Protein 4R3Q (pdb70)

Secondary structure (DSSP, 8-state):
-HHHHHHHHHHHHHHHHHHHHHHHHHHHHHHHHHHH--HHHHHHHHHHHHHHHHHHHHHHHHHHHHHT-/-THHHHHHHHHHHHHHHHHHHHHHHHHHHHHHHHHHH--HHHHHHHHHHHHHHHHHHHHHHHHHHHHT-

Solvent-accessible surface area: 7925 Å² total; per-residue (Å²): 122,71,146,132,57,49,54,38,1,72,84,7,6,84,78,0,56,89,15,4,103,68,0,26,80,48,0,39,116,27,1,120,75,43,53,120,117,154,92,46,77,28,6,123,82,2,22,78,6,0,46,60,1,56,86,37,0,51,144,16,2,89,62,2,59,108,75,30,108,126,70,56,138,130,51,61,61,36,2,68,89,8,7,87,77,0,56,92,17,4,105,63,0,27,80,51,0,39,118,25,1,119,73,41,42,124,113,111,47,100,33,3,135,97,2,24,83,3,0,48,46,1,57,101,40,0,46,160,17,2,92,79,5,58,107,91,33,105

Sequence (138 aa):
NMLKMLSDLNKDLEEKLLEEMEKISSVQATWMAYDMVVMTLAESMRRRLEDAFLNCKEEMEEKNWQELLTEETKDNMLKMLSDLNKDLEEKLLEEMEKISSVQATWMAYDMVVMLAEESMRRRLEDAFLNCKEEMEKNWQELLTEETK

Nearest PDB structures (foldseek):
  5j1h-assembly2_B  TM=5.702E-01  e=8.681E+00  Homo sapiens

InterPro domains:
  IPR028145 Synaptonemal complex central element protein 3 [PF15191] (1-85)
  IPR028145 Synaptonemal complex central element protein 3 [PTHR36686] (1-88)

GO terms:
  GO:0005694 chromosome (C, IDA)
  GO:0005515 protein binding (F, IPI)
  GO:0000801 central element (C, IDA)
  GO:0043065 positive regulation of apoptotic process (P, IDA)
  GO:0005654 nucleoplasm (C, TAS)
  GO:0005634 nucleus (C, IDA)
  GO:0007130 synaptonemal complex assembly (P, IMP)
  GO:0007131 reciprocal meiotic recombination (P, IMP)
  GO:0007283 spermatogenesis (P, IMP)

Radius of gyration: 17.31 Å; Cα contacts (8 Å, |Δi|>4): 109; chains: 2; bounding box: 25×24×57 Å

Foldseek 3Di:
DVVVVVVVVVVVVVVVVVVVVVVVVVLVCVVVVLVVPVSVVSNVVSVVVVVVVVVVVVVVVVVVVVVVD/DCVVVVCVVVVVVVVVVVVVVVVVVVVLVCVQVVAVVVDPVSNVVSVVVVVVVVVVVVVVVVVVVVVVD

Structure (mmCIF, N/CA/C/O backbone):
data_4R3Q
#
_entry.id   4R3Q
#
_cell.length_a   75.576
_cell.length_b   75.576
_cell.length_c   101.511
_cell.angle_alpha   90.00
_cell.angle_beta   90.00
_cell.angle_gamma   120.00
#
_symmetry.space_group_name_H-M   'H 3'
#
loop_
_entity.id
_entity.type
_entity.pdbx_description
1 polymer 'Synaptonemal complex central element protein 3'
2 water water
#
loop_
_atom_site.group_PDB
_atom_site.id
_atom_site.type_symbol
_atom_site.label_atom_id
_atom_site.label_alt_id
_atom_site.label_comp_id
_atom_site.label_asym_id
_atom_site.label_entity_id
_atom_site.label_seq_id
_atom_site.pdbx_PDB_ins_code
_atom_site.Cartn_x
_atom_site.Cartn_y
_atom_site.Cartn_z
_atom_site.occupancy
_atom_site.B_iso_or_equiv
_atom_site.auth_seq_id
_atom_site.auth_comp_id
_atom_site.auth_asym_id
_atom_site.auth_atom_id
_atom_site.pdbx_PDB_model_num
ATOM 1 N N . ASN A 1 13 ? 46.436 -9.409 -28.611 1.00 90.81 13 ASN A N 1
ATOM 2 C CA . ASN A 1 13 ? 46.183 -8.445 -27.546 1.00 90.14 13 ASN A CA 1
ATOM 3 C C . ASN A 1 13 ? 45.088 -8.938 -26.606 1.00 86.35 13 ASN A C 1
ATOM 4 O O . ASN A 1 13 ? 44.723 -8.256 -25.643 1.00 83.15 13 ASN A O 1
ATOM 6 N N . MET A 1 14 ? 44.556 -10.121 -26.900 1.00 80.17 14 MET A N 1
ATOM 7 C CA . MET A 1 14 ? 43.542 -10.734 -26.053 1.00 75.82 14 MET A CA 1
ATOM 8 C C . MET A 1 14 ? 44.120 -10.944 -24.660 1.00 68.96 14 MET A C 1
ATOM 9 O O . MET A 1 14 ? 43.394 -10.942 -23.664 1.00 62.38 14 MET A O 1
ATOM 14 N N . LEU A 1 15 ? 45.438 -11.111 -24.606 1.00 70.03 15 LEU A N 1
ATOM 15 C CA . LEU A 1 15 ? 46.139 -11.335 -23.349 1.00 79.59 15 LEU A CA 1
ATOM 16 C C . LEU A 1 15 ? 46.013 -10.146 -22.397 1.00 78.41 15 LEU A C 1
ATOM 17 O O . LEU A 1 15 ? 46.013 -10.322 -21.179 1.00 71.74 15 LEU A O 1
ATOM 22 N N . LYS A 1 16 ? 45.903 -8.940 -22.951 1.00 73.96 16 LYS A N 1
ATOM 23 C CA . LYS A 1 16 ? 45.785 -7.741 -22.122 1.00 75.14 16 LYS A CA 1
ATOM 24 C C . LYS A 1 16 ? 44.399 -7.602 -21.493 1.00 71.38 16 LYS A C 1
ATOM 25 O O . LYS A 1 16 ? 44.276 -7.232 -20.320 1.00 68.61 16 LYS A O 1
ATOM 31 N N . MET A 1 17 ? 43.364 -7.895 -22.278 1.00 63.18 17 MET A N 1
ATOM 32 C CA . MET A 1 17 ? 41.980 -7.837 -21.806 1.00 59.16 17 MET A CA 1
ATOM 33 C C . MET A 1 17 ? 41.724 -8.877 -20.717 1.00 51.45 17 MET A C 1
ATOM 34 O O . MET A 1 17 ? 41.094 -8.591 -19.688 1.00 44.30 17 MET A O 1
ATOM 39 N N . LEU A 1 18 ? 42.212 -10.088 -20.957 1.00 51.00 18 LEU A N 1
ATOM 40 C CA . LEU A 1 18 ? 42.135 -11.164 -19.981 1.00 43.19 18 LEU A CA 1
ATOM 41 C C . LEU A 1 18 ? 42.840 -10.753 -18.703 1.00 45.91 18 LEU A C 1
ATOM 42 O O . LEU A 1 18 ? 42.330 -10.963 -17.599 1.00 49.34 18 LEU A O 1
ATOM 47 N N . SER A 1 19 ? 44.028 -10.179 -18.853 1.00 48.10 19 SER A N 1
ATOM 48 C CA . SER A 1 19 ? 44.800 -9.727 -17.702 1.00 56.83 19 SER A CA 1
ATOM 49 C C . SER A 1 19 ? 43.973 -8.793 -16.816 1.00 50.44 19 SER A C 1
ATOM 50 O O . SER A 1 19 ? 44.012 -8.877 -15.583 1.00 46.38 19 SER A O 1
ATOM 53 N N . ASP A 1 20 ? 43.223 -7.899 -17.453 1.00 49.17 20 ASP A N 1
ATOM 54 C CA . ASP A 1 20 ? 42.436 -6.903 -16.734 1.00 43.94 20 ASP A CA 1
ATOM 55 C C . ASP A 1 20 ? 41.236 -7.539 -16.042 1.00 36.75 20 ASP A C 1
ATOM 56 O O . ASP A 1 20 ? 40.909 -7.193 -14.916 1.00 40.19 20 ASP A O 1
ATOM 61 N N . LEU A 1 21 ? 40.583 -8.474 -16.720 1.00 40.04 21 LEU A N 1
ATOM 62 C CA . LEU A 1 21 ? 39.441 -9.161 -16.127 1.00 40.04 21 LEU A CA 1
ATOM 63 C C . LEU A 1 21 ? 39.888 -10.065 -14.966 1.00 45.25 21 LEU A C 1
ATOM 64 O O . LEU A 1 21 ? 39.227 -10.125 -13.920 1.00 38.33 21 LEU A O 1
ATOM 69 N N . ASN A 1 22 ? 41.014 -10.756 -15.153 1.00 40.19 22 ASN A N 1
ATOM 70 C CA . ASN A 1 22 ? 41.604 -11.586 -14.105 1.00 44.10 22 ASN A CA 1
ATOM 71 C C . ASN A 1 22 ? 41.916 -10.774 -12.863 1.00 39.15 22 ASN A C 1
ATOM 72 O O . ASN A 1 22 ? 41.584 -11.179 -11.760 1.00 36.40 22 ASN A O 1
ATOM 77 N N . LYS A 1 23 ? 42.568 -9.630 -13.049 1.00 37.25 23 LYS A N 1
ATOM 78 C CA . LYS A 1 23 ? 42.941 -8.776 -11.931 1.00 41.09 23 LYS A CA 1
ATOM 79 C C . LYS A 1 23 ? 41.717 -8.312 -11.144 1.00 34.06 23 LYS A C 1
ATOM 80 O O . LYS A 1 23 ? 41.739 -8.299 -9.921 1.00 35.16 23 LYS A O 1
ATOM 86 N N . ASP A 1 24 ? 40.665 -7.919 -11.854 1.00 34.80 24 ASP A N 1
ATOM 87 C CA . ASP A 1 24 ? 39.480 -7.366 -11.200 1.00 39.60 24 ASP A CA 1
ATOM 88 C C . ASP A 1 24 ? 38.671 -8.460 -10.505 1.00 31.82 24 ASP A C 1
ATOM 89 O O . ASP A 1 24 ? 38.104 -8.245 -9.430 1.00 31.08 24 ASP A O 1
ATOM 94 N N . LEU A 1 25 ? 38.601 -9.634 -11.129 1.00 35.07 25 LEU A N 1
ATOM 95 C CA . LEU A 1 25 ? 37.929 -10.769 -10.501 1.00 35.41 25 LEU A CA 1
ATOM 96 C C . LEU A 1 25 ? 38.703 -11.147 -9.250 1.00 31.95 25 LEU A C 1
ATOM 97 O O . LEU A 1 25 ? 38.121 -11.375 -8.189 1.00 31.04 25 LEU A O 1
ATOM 102 N N . GLU A 1 26 ? 40.029 -11.178 -9.381 1.00 31.05 26 GLU A N 1
ATOM 103 C CA A GLU A 1 26 ? 40.918 -11.488 -8.265 0.58 35.28 26 GLU A CA 1
ATOM 104 C CA B GLU A 1 26 ? 40.891 -11.501 -8.253 0.42 34.71 26 GLU A CA 1
ATOM 105 C C . GLU A 1 26 ? 40.716 -10.525 -7.094 1.00 31.08 26 GLU A C 1
ATOM 106 O O . GLU A 1 26 ? 40.674 -10.933 -5.937 1.00 31.16 26 GLU A O 1
ATOM 117 N N . LYS A 1 27 ? 40.600 -9.241 -7.401 1.00 30.18 27 LYS A N 1
ATOM 118 C CA . LYS A 1 27 ? 40.422 -8.246 -6.349 1.00 33.11 27 LYS A CA 1
ATOM 119 C C . LYS A 1 27 ? 39.117 -8.471 -5.586 1.00 32.81 27 LYS A C 1
ATOM 120 O O . LYS A 1 27 ? 39.070 -8.300 -4.369 1.00 30.56 27 LYS A O 1
ATOM 126 N N . LEU A 1 28 ? 38.065 -8.856 -6.303 1.00 27.19 28 LEU A N 1
ATOM 127 C CA . LEU A 1 28 ? 36.793 -9.212 -5.676 1.00 28.08 28 LEU A CA 1
ATOM 128 C C . LEU A 1 28 ? 36.910 -10.476 -4.825 1.00 27.57 28 LEU A C 1
ATOM 129 O O . LEU A 1 28 ? 36.436 -10.525 -3.692 1.00 28.00 28 LEU A O 1
ATOM 134 N N . LEU A 1 29 ? 37.546 -11.506 -5.357 1.00 25.24 29 LEU A N 1
ATOM 135 C CA . LEU A 1 29 ? 37.662 -12.757 -4.610 1.00 27.29 29 LEU A CA 1
ATOM 136 C C . LEU A 1 29 ? 38.511 -12.553 -3.359 1.00 29.30 29 LEU A C 1
ATOM 137 O O . LEU A 1 29 ? 38.214 -13.115 -2.299 1.00 28.39 29 LEU A O 1
ATOM 142 N N . GLU A 1 30 ? 39.554 -11.732 -3.480 1.00 24.93 30 GLU A 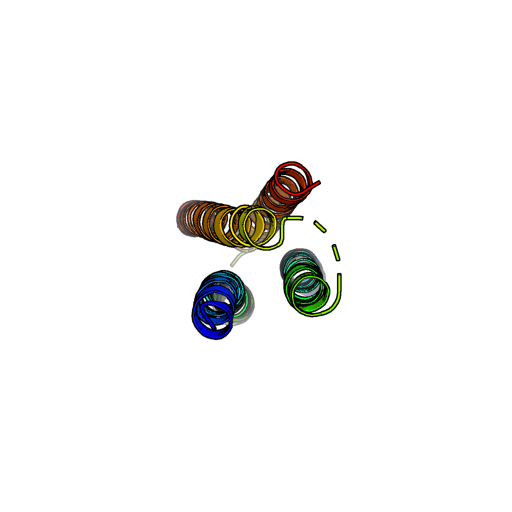N 1
ATOM 143 C CA . GLU A 1 30 ? 40.467 -11.464 -2.367 1.00 28.46 30 GLU A CA 1
ATOM 144 C C . GLU A 1 30 ? 39.783 -10.651 -1.283 1.00 26.28 30 GLU A C 1
ATOM 145 O O . GLU A 1 30 ? 40.005 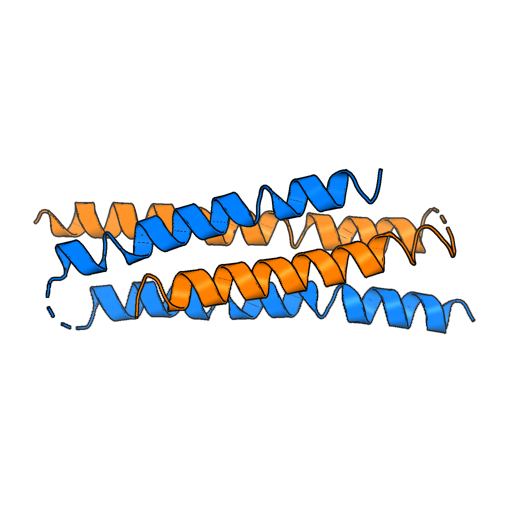-10.880 -0.097 1.00 30.55 30 GLU A O 1
ATOM 151 N N . GLU A 1 31 ? 38.918 -9.723 -1.690 1.00 29.35 31 GLU A N 1
ATOM 152 C CA . GLU A 1 31 ? 38.134 -8.960 -0.722 1.00 30.51 31 GLU A CA 1
ATOM 153 C C . GLU A 1 31 ? 37.223 -9.881 0.094 1.00 26.84 31 GLU A C 1
ATOM 154 O O . GLU A 1 31 ? 37.140 -9.771 1.323 1.00 28.68 31 GLU A O 1
ATOM 160 N N . MET A 1 32 ? 36.549 -10.799 -0.587 1.00 23.24 32 MET A N 1
ATOM 161 C CA . MET A 1 32 ? 35.648 -11.716 0.100 1.00 26.43 32 MET A CA 1
ATOM 162 C C . MET A 1 32 ? 36.411 -12.685 0.999 1.00 27.46 32 MET A C 1
ATOM 163 O O . MET A 1 32 ? 35.933 -13.077 2.068 1.00 27.38 32 MET A O 1
ATOM 168 N N . GLU A 1 33 ? 37.613 -13.053 0.569 1.00 28.72 33 GLU A N 1
ATOM 169 C CA . GLU A 1 33 ? 38.477 -13.930 1.363 1.00 30.99 33 GLU A CA 1
ATOM 170 C C . GLU A 1 33 ? 38.867 -13.242 2.673 1.00 28.52 33 GLU A C 1
ATOM 171 O O . GLU A 1 33 ? 38.854 -13.854 3.743 1.00 28.02 33 GLU A O 1
ATOM 177 N N . LYS A 1 34 ? 39.206 -11.959 2.585 1.00 26.65 34 LYS A N 1
ATOM 178 C CA . LYS A 1 34 ? 39.549 -11.184 3.766 1.00 35.86 34 LYS A CA 1
ATOM 179 C C . LYS A 1 34 ? 38.363 -11.097 4.720 1.00 35.77 34 LYS A C 1
ATOM 180 O O . LYS A 1 34 ? 38.509 -11.290 5.918 1.00 27.44 34 LYS A O 1
ATOM 186 N N . ILE A 1 35 ? 37.186 -10.794 4.185 1.00 32.06 35 ILE A N 1
ATOM 187 C CA . ILE A 1 35 ? 35.992 -10.722 5.016 1.00 30.69 35 ILE A CA 1
ATOM 188 C C . ILE A 1 35 ? 35.706 -12.081 5.676 1.00 25.57 35 ILE A C 1
ATOM 189 O O . ILE A 1 35 ? 35.414 -12.146 6.865 1.00 27.22 35 ILE A O 1
ATOM 194 N N . SER A 1 36 ? 35.798 -13.160 4.903 1.00 22.71 36 SER A N 1
ATOM 195 C CA A SER A 1 36 ? 35.550 -14.513 5.411 0.61 24.55 36 SER A CA 1
ATOM 196 C CA B SER A 1 36 ? 35.542 -14.506 5.418 0.39 24.43 36 SER A CA 1
ATOM 197 C C . SER A 1 36 ? 36.415 -14.832 6.625 1.00 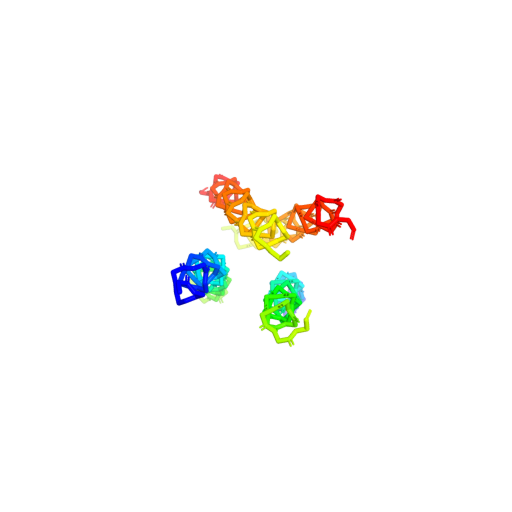25.26 36 SER A C 1
ATOM 198 O O . SER A 1 36 ? 35.925 -15.270 7.655 1.00 28.73 36 SER A O 1
ATOM 203 N N . VAL A 1 37 ? 37.719 -14.623 6.483 1.00 26.87 37 VAL A N 1
ATOM 204 C CA . VAL A 1 37 ? 38.650 -15.002 7.534 1.00 26.09 37 VAL A CA 1
ATOM 205 C C . VAL A 1 37 ? 38.496 -14.116 8.756 1.00 24.05 37 VAL A C 1
ATOM 206 O O . VAL A 1 37 ? 38.571 -14.597 9.906 1.00 27.67 37 VAL A O 1
ATOM 210 N N . GLN A 1 38 ? 38.291 -12.821 8.525 1.00 21.42 38 GLN A N 1
ATOM 211 C CA . GLN A 1 38 ? 38.099 -11.899 9.641 1.00 24.67 38 GLN A CA 1
ATOM 212 C C . GLN A 1 38 ? 36.796 -12.156 10.382 1.00 28.55 38 GLN A C 1
ATOM 213 O O . GLN A 1 38 ? 36.773 -12.140 11.603 1.00 26.54 38 GLN A O 1
ATOM 219 N N . ALA A 1 39 ? 35.714 -12.397 9.648 1.00 28.30 39 ALA A N 1
ATOM 220 C CA . ALA A 1 39 ? 34.426 -12.632 10.296 1.00 32.06 39 ALA A CA 1
ATOM 221 C C . ALA A 1 39 ? 34.473 -13.919 11.118 1.00 27.08 39 ALA A C 1
ATOM 222 O O . ALA A 1 39 ? 33.893 -13.998 12.186 1.00 25.61 39 ALA A O 1
ATOM 224 N N . THR A 1 40 ? 35.153 -14.936 10.601 1.00 26.94 40 THR A N 1
ATOM 225 C CA . THR A 1 40 ? 35.281 -16.210 11.315 1.00 24.88 40 THR A CA 1
ATOM 226 C C . THR A 1 40 ? 36.043 -16.040 12.628 1.00 28.85 40 THR A C 1
ATOM 227 O O . THR A 1 40 ? 35.631 -16.557 13.682 1.00 31.37 40 THR A O 1
ATOM 231 N N . TRP A 1 41 ? 37.151 -15.307 12.604 1.00 26.42 41 TRP A N 1
ATOM 232 C CA . TRP A 1 41 ? 37.838 -15.110 13.872 1.00 30.21 41 TRP A CA 1
ATOM 233 C C . TRP A 1 41 ? 37.118 -14.165 14.845 1.00 29.85 41 TRP A C 1
ATOM 234 O O . TRP A 1 41 ? 37.244 -14.320 16.060 1.00 32.35 41 TRP A O 1
ATOM 245 N N . MET A 1 42 ? 36.347 -13.209 14.337 1.00 25.60 42 MET A N 1
ATOM 246 C CA . MET A 1 42 ? 35.574 -12.372 15.254 1.00 30.12 42 MET A CA 1
ATOM 247 C C . MET A 1 42 ? 34.596 -13.254 16.016 1.00 29.81 42 MET A C 1
ATOM 248 O O . MET A 1 42 ? 34.402 -13.091 17.217 1.00 30.64 42 MET A O 1
ATOM 253 N N . ALA A 1 43 ? 33.997 -14.204 15.311 1.00 30.18 43 ALA A N 1
ATOM 254 C CA . ALA A 1 43 ? 33.043 -15.115 15.934 1.00 30.91 43 ALA A CA 1
ATOM 255 C C . ALA A 1 43 ? 33.725 -16.066 16.918 1.00 30.93 43 ALA A C 1
ATOM 256 O O . ALA A 1 43 ? 33.281 -16.235 18.053 1.00 33.54 43 ALA A O 1
ATOM 258 N N . TYR A 1 44 ? 34.819 -16.682 16.497 1.00 33.78 44 TYR A N 1
ATOM 259 C CA . TYR A 1 44 ? 35.462 -17.680 17.350 1.00 34.76 44 TYR A CA 1
ATOM 260 C C . TYR A 1 44 ? 36.152 -17.065 18.559 1.00 32.29 44 TYR A C 1
ATOM 261 O O . TYR A 1 44 ? 36.162 -17.652 19.650 1.00 32.07 44 TYR A O 1
ATOM 270 N N . ASP A 1 45 ? 36.699 -15.868 18.380 1.00 25.96 45 ASP A N 1
ATOM 271 C CA . ASP A 1 45 ? 37.373 -15.194 19.486 1.00 31.69 45 ASP A CA 1
ATOM 272 C C . ASP A 1 45 ? 36.362 -14.802 20.573 1.00 29.99 45 ASP A C 1
ATOM 273 O O . ASP A 1 45 ? 36.694 -14.713 21.743 1.00 33.27 45 ASP A O 1
ATOM 278 N N . MET A 1 46 ? 35.121 -14.568 20.177 1.00 33.91 46 MET A N 1
ATOM 279 C CA . MET A 1 46 ? 34.125 -14.117 21.138 1.00 43.11 46 MET A CA 1
ATOM 280 C C . MET A 1 46 ? 33.670 -15.265 22.034 1.00 51.44 46 MET A C 1
ATOM 281 O O . MET A 1 46 ? 33.533 -15.105 23.252 1.00 53.95 46 MET A O 1
ATOM 286 N N . VAL A 1 47 ? 33.471 -16.434 21.434 1.00 51.03 47 VAL A N 1
ATOM 287 C CA . VAL A 1 47 ? 32.978 -17.592 22.178 1.00 54.22 47 VAL A CA 1
ATOM 288 C C . VAL A 1 47 ? 34.050 -18.256 23.040 1.00 62.67 47 VAL A C 1
ATOM 289 O O . VAL A 1 47 ? 33.751 -19.163 23.814 1.00 65.02 47 VAL A O 1
ATOM 293 N N . VAL A 1 48 ? 35.293 -17.807 22.917 1.00 58.74 48 VAL A N 1
ATOM 294 C CA . VAL A 1 48 ? 36.347 -18.347 23.764 1.00 58.76 48 VAL A CA 1
ATOM 295 C C . VAL A 1 48 ? 36.827 -17.348 24.821 1.00 61.70 48 VAL A C 1
ATOM 296 O O . VAL A 1 48 ? 37.101 -17.728 25.952 1.00 62.91 48 VAL A O 1
ATOM 300 N N . MET A 1 49 ? 36.911 -16.074 24.456 1.00 58.58 49 MET A N 1
ATOM 301 C CA . MET A 1 49 ? 37.413 -15.059 25.372 1.00 69.50 49 MET A CA 1
ATOM 302 C C . MET A 1 49 ? 36.273 -14.223 25.948 1.00 71.52 49 MET A C 1
ATOM 303 O O . MET A 1 49 ? 36.012 -13.110 25.491 1.00 80.89 49 MET A O 1
ATOM 305 N N . THR A 1 54 ? 30.120 -8.651 28.506 1.00 83.30 54 THR A N 1
ATOM 306 C CA . THR A 1 54 ? 28.699 -8.775 28.192 1.00 73.70 54 THR A CA 1
ATOM 307 C C . THR A 1 54 ? 28.478 -9.664 26.960 1.00 56.25 54 THR A C 1
ATOM 308 O O . THR A 1 54 ? 28.037 -9.207 25.898 1.00 44.85 54 THR A O 1
ATOM 312 N N . LEU A 1 55 ? 28.782 -10.947 27.137 1.00 50.25 55 LEU A N 1
ATOM 313 C CA . LEU A 1 55 ? 28.759 -11.925 26.057 1.00 50.84 55 LEU A CA 1
ATOM 314 C C . LEU A 1 55 ? 27.457 -11.884 25.260 1.00 47.98 55 LEU A C 1
ATOM 315 O O . LEU A 1 55 ? 27.484 -11.817 24.040 1.00 41.48 55 LEU A O 1
ATOM 320 N N . ALA A 1 56 ? 26.323 -11.910 25.9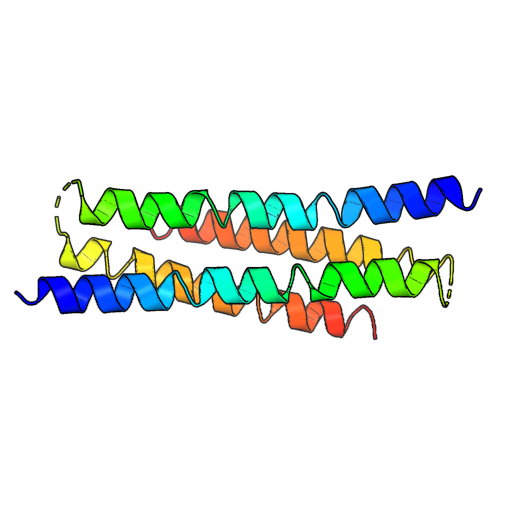55 1.00 49.76 56 ALA A N 1
ATOM 321 C CA . ALA A 1 56 ? 25.019 -11.909 25.290 1.00 48.71 56 ALA A CA 1
ATOM 322 C C . ALA A 1 56 ? 24.876 -10.774 24.276 1.00 45.30 56 ALA A C 1
ATOM 323 O O . ALA A 1 56 ? 24.510 -11.003 23.122 1.00 45.13 56 ALA A O 1
ATOM 325 N N . GLU A 1 57 ? 25.166 -9.554 24.712 1.00 52.97 57 GLU A N 1
ATOM 326 C CA . GLU A 1 57 ? 25.005 -8.381 23.863 1.00 49.05 57 GLU A CA 1
ATOM 327 C C . GLU A 1 57 ? 25.993 -8.373 22.706 1.00 43.57 57 GLU A C 1
ATOM 328 O O . GLU A 1 57 ? 25.636 -8.071 21.565 1.00 42.19 57 GLU A O 1
ATOM 334 N N . SER A 1 58 ? 27.245 -8.696 23.001 1.00 48.55 58 SER A N 1
ATOM 335 C CA . SER A 1 58 ? 28.282 -8.704 21.974 1.00 42.62 58 SER A CA 1
ATOM 336 C C . SER A 1 58 ? 28.000 -9.762 20.919 1.00 38.46 58 SER A C 1
ATOM 337 O O . SER A 1 58 ? 28.213 -9.531 19.738 1.00 36.16 58 SER A O 1
ATOM 340 N N . MET A 1 59 ? 27.517 -10.928 21.334 1.00 41.09 59 MET A N 1
ATOM 341 C CA . MET A 1 59 ? 27.129 -11.928 20.348 1.00 37.05 59 MET A CA 1
ATOM 342 C C . MET A 1 59 ? 25.985 -11.412 19.465 1.00 39.52 59 MET A C 1
ATOM 343 O O . MET A 1 59 ? 26.012 -11.592 18.246 1.00 39.88 59 MET A O 1
ATOM 348 N N . ARG A 1 60 ? 24.987 -10.766 20.073 1.00 37.05 60 ARG A N 1
ATOM 349 C CA A ARG A 1 60 ? 23.851 -10.226 19.319 0.66 39.16 60 ARG A CA 1
ATOM 350 C CA B ARG A 1 60 ? 23.852 -10.241 19.314 0.34 38.65 60 ARG A CA 1
ATOM 351 C C . ARG A 1 60 ? 24.274 -9.169 18.313 1.00 34.16 60 ARG A C 1
ATOM 352 O O . ARG A 1 60 ? 23.801 -9.151 17.175 1.00 34.30 60 ARG A O 1
ATOM 367 N N . ARG A 1 61 ? 25.151 -8.269 18.742 1.00 43.28 61 ARG A N 1
ATOM 368 C CA . ARG A 1 61 ? 25.641 -7.209 17.869 1.00 41.60 61 ARG A CA 1
ATOM 369 C C . ARG A 1 61 ? 26.398 -7.785 16.675 1.00 44.71 61 ARG A C 1
ATOM 370 O O . ARG A 1 61 ? 26.241 -7.333 15.536 1.00 40.99 61 ARG A O 1
ATOM 378 N N . LEU A 1 62 ? 27.224 -8.787 16.937 1.00 37.33 62 LEU A N 1
ATOM 379 C CA . LEU A 1 62 ? 28.024 -9.385 15.880 1.00 34.07 62 LEU A CA 1
ATOM 380 C C . LEU A 1 62 ? 27.155 -10.150 14.885 1.00 34.82 62 LEU A C 1
ATOM 381 O O . LEU A 1 62 ? 27.271 -9.967 13.672 1.00 35.33 62 LEU A O 1
ATOM 386 N N . GLU A 1 63 ? 26.270 -10.999 15.390 1.00 36.25 63 GLU A N 1
ATOM 387 C CA . GLU A 1 63 ? 25.469 -11.831 14.499 1.00 39.65 63 GLU A CA 1
ATOM 388 C C . GLU A 1 63 ? 24.486 -10.995 13.663 1.00 43.30 63 GLU A C 1
ATOM 389 O O . GLU A 1 63 ? 24.178 -11.338 12.521 1.00 37.57 63 GLU A O 1
ATOM 395 N N . ASP A 1 64 ? 24.009 -9.884 14.209 1.00 38.75 64 ASP A N 1
ATOM 396 C CA . ASP A 1 64 ? 23.146 -9.010 13.425 1.00 42.05 64 ASP A CA 1
ATOM 397 C C . ASP A 1 64 ? 23.951 -8.172 12.423 1.00 39.80 64 ASP A C 1
ATOM 398 O O . ASP A 1 64 ? 23.475 -7.878 11.333 1.00 34.85 64 ASP A O 1
ATOM 403 N N . ALA A 1 65 ? 25.188 -7.833 12.785 1.00 39.16 65 ALA A N 1
ATOM 404 C CA . ALA A 1 65 ? 26.134 -7.217 11.850 1.00 36.04 65 ALA A CA 1
ATOM 405 C C . ALA A 1 65 ? 26.475 -8.161 10.683 1.00 38.79 65 ALA A C 1
ATOM 406 O O . ALA A 1 65 ? 26.643 -7.716 9.538 1.00 35.02 65 ALA A O 1
ATOM 408 N N . PHE A 1 66 ? 26.586 -9.459 10.970 1.00 31.46 66 PHE A N 1
ATOM 409 C CA . PHE A 1 66 ? 26.774 -10.450 9.907 1.00 31.20 66 PHE A CA 1
ATOM 410 C C . PHE A 1 66 ? 25.553 -10.489 8.983 1.00 29.11 66 PHE A C 1
ATOM 411 O O . PHE A 1 66 ? 25.698 -10.578 7.773 1.00 29.32 66 PHE A O 1
ATOM 419 N N . LEU A 1 67 ? 24.348 -10.481 9.553 1.00 31.13 67 LEU A N 1
ATOM 420 C CA . LEU A 1 67 ? 23.130 -10.561 8.733 1.00 35.96 67 LEU A CA 1
ATOM 421 C C . LEU A 1 67 ? 22.964 -9.316 7.867 1.00 34.86 67 LEU A C 1
ATOM 422 O O . LEU A 1 67 ? 22.546 -9.390 6.713 1.00 31.01 67 LEU A O 1
ATOM 427 N N . ASN A 1 68 ? 23.303 -8.171 8.439 1.00 34.24 68 ASN A N 1
ATOM 428 C CA . ASN A 1 68 ? 23.240 -6.906 7.724 1.00 35.41 68 ASN A CA 1
ATOM 429 C C . ASN A 1 68 ? 24.214 -6.929 6.549 1.00 33.94 68 ASN A C 1
ATOM 430 O O . ASN A 1 68 ? 23.856 -6.604 5.427 1.00 30.77 68 ASN A O 1
ATOM 435 N N . CYS A 1 69 ? 25.446 -7.346 6.815 1.00 31.18 69 CYS A N 1
ATOM 436 C CA . CYS A 1 69 ? 26.459 -7.426 5.771 1.00 33.40 69 CYS A CA 1
ATOM 437 C C . CYS A 1 69 ? 26.073 -8.411 4.662 1.00 30.46 69 CYS A C 1
ATOM 438 O O . CYS A 1 69 ? 26.251 -8.122 3.488 1.00 29.44 69 CYS A O 1
ATOM 441 N N . LYS A 1 70 ? 25.533 -9.568 5.038 1.00 28.89 70 LYS A N 1
ATOM 442 C CA . LYS A 1 70 ? 25.060 -10.528 4.046 1.00 28.83 70 LYS A CA 1
ATOM 443 C C . LYS A 1 70 ? 23.950 -9.936 3.169 1.00 27.70 70 LYS A C 1
ATOM 444 O O . LYS A 1 70 ? 23.943 -10.128 1.959 1.00 29.78 70 LYS A O 1
ATOM 450 N N . GLU A 1 71 ? 23.012 -9.221 3.780 1.00 28.59 71 GLU A N 1
ATOM 451 C CA . GLU A 1 71 ? 21.916 -8.612 3.028 1.00 30.15 71 GLU A CA 1
ATOM 452 C C . GLU A 1 71 ? 22.396 -7.521 2.071 1.00 30.10 71 GLU A C 1
ATOM 453 O O . GLU A 1 71 ? 21.932 -7.436 0.936 1.00 29.16 71 GLU A O 1
ATOM 459 N N . GLU A 1 72 ? 23.342 -6.705 2.522 1.00 28.14 72 GLU A N 1
ATOM 460 C CA . GLU A 1 72 ? 23.931 -5.674 1.670 1.00 29.74 72 GLU A CA 1
ATOM 461 C C . GLU A 1 72 ? 24.672 -6.282 0.494 1.00 28.00 72 GLU A C 1
ATOM 462 O O . GLU A 1 72 ? 24.550 -5.807 -0.638 1.00 31.48 72 GLU A O 1
ATOM 468 N N . MET A 1 73 ? 25.427 -7.346 0.749 1.00 29.88 73 MET A N 1
ATOM 469 C CA . MET A 1 73 ? 26.121 -8.031 -0.344 1.00 29.21 73 MET A CA 1
ATOM 470 C C . MET A 1 73 ? 25.137 -8.594 -1.346 1.00 30.95 73 MET A C 1
ATOM 471 O O . MET A 1 73 ? 25.397 -8.554 -2.547 1.00 30.81 73 MET A O 1
ATOM 476 N N . GLU A 1 74 ? 24.019 -9.141 -0.869 1.00 31.41 74 GLU A N 1
ATOM 477 C CA A GLU A 1 74 ? 23.022 -9.673 -1.797 0.50 32.21 74 GLU A CA 1
ATOM 478 C CA B GLU A 1 74 ? 22.975 -9.661 -1.756 0.50 33.24 74 GLU A CA 1
ATOM 479 C C . GLU A 1 74 ? 22.445 -8.565 -2.676 1.00 33.01 74 GLU A C 1
ATOM 480 O O . GLU A 1 74 ? 22.200 -8.784 -3.864 1.00 38.50 74 GLU A O 1
ATOM 491 N N . LYS A 1 75 ? 22.259 -7.374 -2.112 1.00 34.98 75 LYS A N 1
ATOM 492 C CA . LYS A 1 75 ? 21.816 -6.224 -2.907 1.00 34.85 75 LYS A CA 1
ATOM 493 C C . LYS A 1 75 ? 22.902 -5.771 -3.886 1.00 32.83 75 LYS A C 1
ATOM 494 O O . LYS A 1 75 ? 22.616 -5.495 -5.044 1.00 39.22 75 LYS A O 1
ATOM 500 N N . ASN A 1 76 ? 24.147 -5.693 -3.423 1.00 33.12 76 ASN A N 1
ATOM 501 C CA . ASN A 1 76 ? 25.280 -5.439 -4.324 1.00 32.30 76 ASN A CA 1
ATOM 502 C C . ASN A 1 76 ? 25.281 -6.436 -5.483 1.00 36.79 76 ASN A C 1
ATOM 503 O O . ASN A 1 76 ? 25.548 -6.077 -6.639 1.00 33.23 76 ASN A O 1
ATOM 508 N N . TRP A 1 77 ? 24.998 -7.700 -5.175 1.00 31.09 77 TRP A N 1
ATOM 509 C CA . TRP A 1 77 ? 25.064 -8.740 -6.196 1.00 32.83 77 TRP A CA 1
ATOM 510 C C . TRP A 1 77 ? 23.935 -8.605 -7.233 1.00 37.86 77 TRP A C 1
ATOM 511 O O . TRP A 1 77 ? 24.148 -8.808 -8.438 1.00 32.65 77 TRP A O 1
ATOM 522 N N . GLN A 1 78 ? 22.742 -8.246 -6.771 1.00 35.73 78 GLN A N 1
ATOM 523 C CA . GLN A 1 78 ? 21.635 -7.938 -7.681 1.00 41.07 78 GLN A CA 1
ATOM 524 C C . GLN A 1 78 ? 21.953 -6.715 -8.540 1.00 42.94 78 GLN A C 1
ATOM 525 O O . GLN A 1 78 ? 21.599 -6.662 -9.724 1.00 43.30 78 GLN A O 1
ATOM 531 N N . GLU A 1 79 ? 22.634 -5.738 -7.951 1.00 38.09 79 GLU A N 1
ATOM 532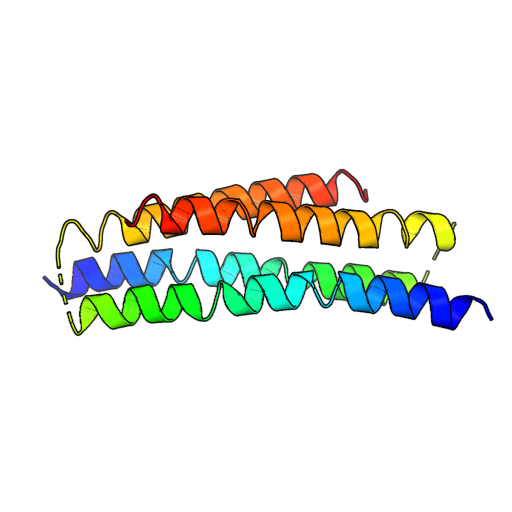 C CA . GLU A 1 79 ? 23.091 -4.583 -8.721 1.00 44.66 79 GLU A CA 1
ATOM 533 C C . GLU A 1 79 ? 24.000 -5.020 -9.880 1.00 38.79 79 GLU A C 1
ATOM 534 O O . GLU A 1 79 ? 23.844 -4.557 -11.011 1.00 40.56 79 GLU A O 1
ATOM 540 N N . LEU A 1 80 ? 24.947 -5.911 -9.592 1.00 36.87 80 LEU A N 1
ATOM 541 C CA . LEU A 1 80 ? 25.852 -6.425 -10.620 1.00 37.41 80 LEU A CA 1
ATOM 542 C C . LEU A 1 80 ? 25.096 -7.181 -11.700 1.00 41.86 80 LEU A C 1
ATOM 543 O O . LEU A 1 80 ? 25.362 -6.997 -12.891 1.00 38.91 80 LEU A O 1
ATOM 548 N N . LEU A 1 81 ? 24.162 -8.033 -11.288 1.00 39.27 81 LEU A N 1
ATOM 549 C CA . LEU A 1 81 ? 23.372 -8.795 -12.250 1.00 43.87 81 LEU A CA 1
ATOM 550 C C . LEU A 1 81 ? 22.651 -7.848 -13.216 1.00 46.55 81 LEU A C 1
ATOM 551 O O . LEU A 1 81 ? 22.512 -8.139 -14.410 1.00 45.97 81 LEU A O 1
ATOM 556 N N . THR A 1 82 ? 22.206 -6.710 -12.691 1.00 42.25 82 THR A N 1
ATOM 557 C CA . THR A 1 82 ? 21.548 -5.687 -13.496 1.00 44.31 82 THR A CA 1
ATOM 558 C C . THR A 1 82 ? 22.503 -4.958 -14.443 1.00 50.68 82 THR A C 1
ATOM 559 O O . THR A 1 82 ? 22.172 -4.735 -15.609 1.00 53.47 82 THR A O 1
ATOM 563 N N . GLU A 1 83 ? 23.676 -4.574 -13.945 1.00 45.98 83 GLU A N 1
ATOM 564 C CA A GLU A 1 83 ? 24.647 -3.842 -14.750 0.55 47.64 83 GLU A CA 1
ATOM 565 C CA B GLU A 1 83 ? 24.651 -3.845 -14.762 0.45 47.74 83 GLU A CA 1
ATOM 566 C C . GLU A 1 83 ? 25.180 -4.708 -15.894 1.00 49.85 83 GLU A C 1
ATOM 567 O O . GLU A 1 83 ? 25.461 -4.209 -16.986 1.00 50.23 83 GLU A O 1
ATOM 578 N N . THR A 1 84 ? 25.308 -6.006 -15.634 1.00 45.22 84 THR A N 1
ATOM 579 C CA . THR A 1 84 ? 25.823 -6.943 -16.626 1.00 42.29 84 THR A CA 1
ATOM 580 C C . THR A 1 84 ? 24.676 -7.571 -17.409 1.00 53.77 84 THR A C 1
ATOM 581 O O . THR A 1 84 ? 24.859 -8.568 -18.107 1.00 55.84 84 THR A O 1
ATOM 585 N N . LYS A 1 85 ? 23.497 -6.966 -17.288 1.00 63.63 85 LYS A N 1
ATOM 586 C CA . LYS A 1 85 ? 22.323 -7.351 -18.072 1.00 70.09 85 LYS A CA 1
ATOM 587 C C . LYS A 1 85 ? 21.804 -8.725 -17.676 1.00 65.26 85 LYS A C 1
ATOM 588 O O . LYS A 1 85 ? 22.419 -9.738 -17.994 1.00 67.83 85 LYS A O 1
ATOM 590 N N . ASP B 1 12 ? 23.811 -24.861 29.072 1.00 86.74 12 ASP B N 1
ATOM 591 C CA . ASP B 1 12 ? 23.131 -23.598 29.338 1.00 91.54 12 ASP B CA 1
ATOM 592 C C . ASP B 1 12 ? 22.462 -23.030 28.084 1.00 88.07 12 ASP B C 1
ATOM 593 O O . ASP B 1 12 ? 22.334 -23.715 27.068 1.00 87.93 12 ASP B O 1
ATOM 595 N N . ASN B 1 13 ? 22.034 -21.773 28.170 1.00 84.95 13 ASN B N 1
ATOM 596 C CA . ASN B 1 13 ? 21.537 -21.046 27.010 1.00 79.29 13 ASN B CA 1
ATOM 597 C C . ASN B 1 13 ? 22.731 -20.745 26.119 1.00 73.69 13 ASN B C 1
ATOM 598 O O . ASN B 1 13 ? 22.645 -19.952 25.181 1.00 65.88 13 ASN B O 1
ATOM 600 N N . MET B 1 14 ? 23.850 -21.388 26.440 1.00 73.29 14 MET B N 1
ATOM 601 C CA . MET B 1 14 ? 25.113 -21.167 25.752 1.00 78.17 14 MET B CA 1
ATOM 602 C C . MET B 1 14 ? 25.090 -21.819 24.382 1.00 72.27 14 MET B C 1
ATOM 603 O O . MET B 1 14 ? 25.521 -21.223 23.396 1.00 67.23 14 MET B O 1
ATOM 605 N N . LEU B 1 15 ? 24.588 -23.050 24.329 1.00 74.41 15 LEU B N 1
ATOM 606 C CA . LEU B 1 15 ? 24.501 -23.776 23.070 1.00 82.56 15 LEU B CA 1
ATOM 607 C C . LEU B 1 15 ? 23.510 -23.100 22.129 1.00 75.93 15 LEU B C 1
ATOM 608 O O . LEU B 1 15 ? 23.618 -23.220 20.912 1.00 64.06 15 LEU B O 1
ATOM 613 N N . LYS B 1 16 ? 22.552 -22.381 22.707 1.00 72.93 16 LYS B N 1
ATOM 614 C CA . LYS B 1 16 ? 21.553 -21.641 21.938 1.00 73.97 16 LYS B CA 1
ATOM 615 C C . LYS B 1 16 ? 22.144 -20.393 21.280 1.00 66.43 16 LYS B C 1
ATOM 616 O O . LYS B 1 16 ? 21.846 -20.089 20.120 1.00 61.08 16 LYS B O 1
ATOM 622 N N . MET B 1 17 ? 22.978 -19.679 22.032 1.00 61.15 17 MET B N 1
ATOM 623 C CA . MET B 1 17 ? 23.620 -18.453 21.562 1.00 56.65 17 MET B CA 1
ATOM 624 C C . MET B 1 17 ? 24.648 -18.764 20.478 1.00 46.37 17 MET B C 1
ATOM 625 O O . MET B 1 17 ? 24.702 -18.099 19.431 1.00 44.01 17 MET B O 1
ATOM 630 N N . LEU B 1 18 ? 25.470 -19.777 20.734 1.00 51.37 18 LEU B N 1
ATOM 631 C CA . LEU B 1 18 ? 26.416 -20.273 19.743 1.00 45.11 18 LEU B CA 1
ATOM 632 C C . LEU B 1 18 ? 25.670 -20.644 18.473 1.00 46.55 18 LEU B C 1
ATOM 633 O O . LEU B 1 18 ? 26.022 -20.220 17.369 1.00 52.08 18 LEU B O 1
ATOM 638 N N . SER B 1 19 ? 24.631 -21.452 18.635 1.00 47.91 19 SER B N 1
ATOM 639 C CA . SER B 1 19 ? 23.818 -21.873 17.500 1.00 54.26 19 SER B CA 1
ATOM 640 C C . SER B 1 19 ? 23.455 -20.690 16.601 1.00 50.43 19 SER B C 1
ATOM 641 O O . SER B 1 19 ? 23.526 -20.781 15.372 1.00 45.95 19 SER B O 1
ATOM 644 N N . ASP B 1 20 ? 23.068 -19.576 17.218 1.00 50.11 20 ASP B N 1
ATOM 645 C CA . ASP B 1 20 ? 22.604 -18.411 16.467 1.00 44.92 20 ASP B CA 1
ATOM 646 C C . ASP B 1 20 ? 23.753 -17.644 15.805 1.00 38.31 20 ASP B C 1
ATOM 647 O O . ASP B 1 20 ? 23.625 -17.180 14.680 1.00 41.94 20 ASP B O 1
ATOM 652 N N . LEU B 1 21 ? 24.871 -17.508 16.506 1.00 41.89 21 LEU B N 1
ATOM 653 C CA . LEU B 1 21 ? 26.035 -16.865 15.908 1.00 42.10 21 LEU B CA 1
ATOM 654 C C . LEU B 1 21 ? 26.555 -17.722 14.750 1.00 44.64 21 LEU B C 1
ATOM 655 O O . LEU B 1 21 ? 26.902 -17.198 13.688 1.00 36.70 21 LEU B O 1
ATOM 660 N N . ASN B 1 22 ? 26.600 -19.038 14.959 1.00 43.43 22 ASN B N 1
ATOM 661 C CA . ASN B 1 22 ? 26.958 -19.983 13.900 1.00 41.77 22 ASN B CA 1
ATOM 662 C C . ASN B 1 22 ? 26.113 -19.835 12.645 1.00 39.97 22 ASN B C 1
ATOM 663 O O . ASN B 1 22 ? 26.656 -19.694 11.558 1.00 37.12 22 ASN B O 1
ATOM 668 N N . LYS B 1 23 ? 24.792 -19.891 12.786 1.00 38.55 23 LYS B N 1
ATOM 669 C CA . LYS B 1 23 ? 23.916 -19.796 11.619 1.00 42.39 23 LYS B CA 1
ATOM 670 C C . LYS B 1 23 ? 24.114 -18.480 10.870 1.00 36.75 23 LYS B C 1
ATOM 671 O O . LYS B 1 23 ? 24.095 -18.462 9.643 1.00 36.11 23 LYS B O 1
ATOM 677 N N . ASP B 1 24 ? 24.316 -17.392 11.604 1.00 36.65 24 ASP B N 1
ATOM 678 C CA . ASP B 1 24 ? 24.438 -16.077 10.972 1.00 38.50 24 ASP B CA 1
ATOM 679 C C . ASP B 1 24 ? 25.783 -15.928 10.276 1.00 29.74 24 ASP B C 1
ATOM 680 O O . ASP B 1 24 ? 25.864 -15.376 9.183 1.00 30.08 24 ASP B O 1
ATOM 685 N N . LEU B 1 25 ? 26.845 -16.402 10.923 1.00 32.20 25 LEU B N 1
ATOM 686 C CA . LEU B 1 25 ? 28.164 -16.423 10.286 1.00 32.80 25 LEU B CA 1
ATOM 687 C C . LEU B 1 25 ? 28.094 -17.276 9.023 1.00 32.67 25 LEU B C 1
ATOM 688 O O . LEU B 1 25 ? 28.549 -16.869 7.947 1.00 29.62 25 LEU B O 1
ATOM 693 N N . GLU B 1 26 ? 27.488 -18.455 9.162 1.00 30.29 26 GLU B N 1
ATOM 694 C CA A GLU B 1 26 ? 27.316 -19.375 8.042 0.59 34.88 26 GLU B CA 1
ATOM 695 C CA B GLU B 1 26 ? 27.305 -19.376 8.043 0.41 34.68 26 GLU B CA 1
ATOM 696 C C . GLU B 1 26 ? 26.553 -18.729 6.882 1.00 33.07 26 GLU B C 1
ATOM 697 O O . GLU B 1 26 ? 26.899 -18.919 5.716 1.00 29.73 26 GLU B O 1
ATOM 708 N N . LYS B 1 27 ? 25.513 -17.967 7.190 1.00 31.95 27 LYS B N 1
ATOM 709 C CA . LYS B 1 27 ? 24.727 -17.352 6.123 1.00 31.77 27 LYS B CA 1
ATOM 710 C C . LYS B 1 27 ? 25.565 -16.335 5.340 1.00 31.32 27 LYS B C 1
ATOM 711 O O . LYS B 1 27 ? 25.448 -16.222 4.116 1.00 31.94 27 LYS B O 1
ATOM 717 N N . LEU B 1 28 ? 26.396 -15.593 6.060 1.00 28.82 28 LEU B N 1
ATOM 718 C CA . LEU B 1 28 ? 27.339 -14.660 5.451 1.00 26.45 28 LEU B CA 1
ATOM 719 C C . LEU B 1 28 ? 28.373 -15.389 4.592 1.00 27.72 28 LEU B C 1
ATOM 720 O O . LEU B 1 28 ? 28.613 -15.017 3.436 1.00 27.72 28 LEU B O 1
ATOM 725 N N . LEU B 1 29 ? 28.989 -16.426 5.146 1.00 26.92 29 LEU B N 1
ATOM 726 C CA . LEU B 1 29 ? 29.999 -17.182 4.401 1.00 27.14 29 LEU B CA 1
ATOM 727 C C . LEU B 1 29 ? 29.398 -17.814 3.158 1.00 30.71 29 LEU B C 1
ATOM 728 O O . LEU B 1 29 ? 30.041 -17.864 2.094 1.00 29.25 29 LEU B O 1
ATOM 733 N N . GLU B 1 30 ? 28.162 -18.292 3.278 1.00 25.90 30 GLU B N 1
ATOM 734 C CA . GLU B 1 30 ? 27.510 -18.954 2.145 1.00 30.91 30 GLU B CA 1
ATOM 735 C C . GLU B 1 30 ? 27.148 -17.952 1.068 1.00 27.56 30 GLU B C 1
ATOM 736 O O . GLU B 1 30 ? 27.237 -18.246 -0.122 1.00 31.22 30 GLU B O 1
ATOM 742 N N . GLU B 1 31 ? 26.752 -16.753 1.483 1.00 29.08 31 GLU B N 1
ATOM 743 C CA . GLU B 1 31 ? 26.464 -15.695 0.518 1.00 29.87 31 GLU B CA 1
ATOM 744 C C . GLU B 1 31 ? 27.707 -15.366 -0.315 1.00 26.69 31 GLU B C 1
ATOM 745 O O . GLU B 1 31 ? 27.637 -15.242 -1.541 1.00 28.02 31 GLU B O 1
ATOM 751 N N . MET B 1 32 ? 28.842 -15.228 0.357 1.00 24.97 32 MET B N 1
ATOM 752 C CA . MET B 1 32 ? 30.087 -14.906 -0.321 1.00 28.30 32 MET B CA 1
ATOM 753 C C . MET B 1 32 ? 30.552 -16.064 -1.193 1.00 26.84 32 MET B C 1
ATOM 754 O O . MET B 1 32 ? 31.118 -15.860 -2.266 1.00 25.73 32 MET B O 1
ATOM 759 N N . GLU B 1 33 ? 30.293 -17.286 -0.738 1.00 26.87 33 GLU B N 1
ATOM 760 C CA . GLU B 1 33 ? 30.609 -18.474 -1.534 1.00 32.96 33 GLU B CA 1
ATOM 761 C C . GLU B 1 33 ? 29.841 -18.437 -2.857 1.00 28.79 33 GLU B C 1
ATOM 762 O O . GLU B 1 33 ? 30.392 -18.713 -3.920 1.00 25.82 33 GLU B O 1
ATOM 768 N N . LYS B 1 34 ? 28.559 -18.090 -2.781 1.00 29.11 34 LYS B N 1
ATOM 769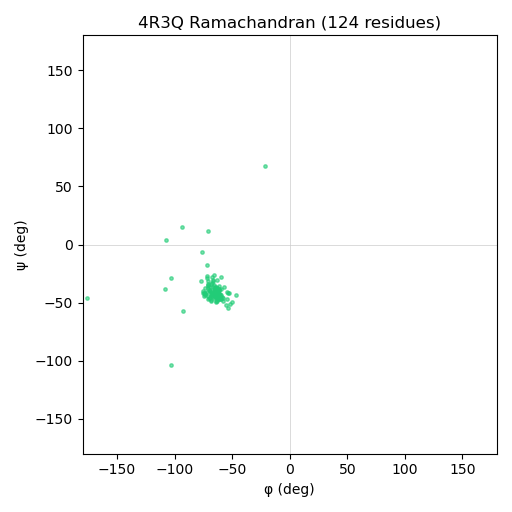 C CA . LYS B 1 34 ? 27.725 -18.018 -3.967 1.00 32.91 34 LYS B CA 1
ATOM 770 C C . LYS B 1 34 ? 28.237 -16.952 -4.938 1.00 30.74 34 LYS B C 1
ATOM 771 O O . LYS B 1 34 ? 28.324 -17.181 -6.139 1.00 27.32 34 LYS B O 1
ATOM 777 N N . ILE B 1 35 ? 28.561 -15.776 -4.411 1.00 27.90 35 ILE B N 1
ATOM 778 C CA . ILE B 1 35 ? 29.092 -14.713 -5.257 1.00 26.10 35 ILE B CA 1
ATOM 779 C C . ILE B 1 35 ? 30.401 -15.160 -5.923 1.00 23.49 35 ILE B C 1
ATOM 780 O O . ILE B 1 35 ? 30.595 -14.950 -7.117 1.00 28.43 35 ILE B O 1
ATOM 785 N N . SER B 1 36 ? 31.298 -15.768 -5.146 1.00 26.63 36 SER B N 1
ATOM 786 C CA A SER B 1 36 ? 32.592 -16.232 -5.662 0.62 26.12 36 SER B CA 1
ATOM 787 C CA B SER B 1 36 ? 32.590 -16.228 -5.664 0.38 26.23 36 SER B CA 1
ATOM 788 C C . SER B 1 36 ? 32.425 -17.156 -6.853 1.00 26.43 36 SER B C 1
ATOM 789 O O . SER B 1 36 ? 33.036 -16.955 -7.905 1.00 28.27 36 SER B O 1
ATOM 794 N N . VAL B 1 37 ? 31.602 -18.186 -6.682 1.00 23.72 37 VAL B N 1
ATOM 795 C CA . VAL B 1 37 ? 31.444 -19.171 -7.738 1.00 25.09 37 VAL B CA 1
ATOM 796 C C . VAL B 1 37 ? 30.771 -18.569 -8.965 1.00 24.97 37 VAL B C 1
ATOM 797 O O . VAL B 1 37 ? 31.152 -18.863 -10.111 1.00 26.23 37 VAL B O 1
ATOM 801 N N . GLN B 1 38 ? 29.755 -17.742 -8.732 1.00 25.09 38 GLN B N 1
ATOM 802 C CA . GLN B 1 38 ? 29.038 -17.131 -9.842 1.00 26.22 38 GLN B CA 1
ATOM 803 C C . GLN B 1 38 ? 29.902 -16.136 -10.600 1.00 28.13 38 GLN B C 1
ATOM 804 O O . GLN B 1 38 ? 29.875 -16.110 -11.816 1.00 24.75 38 GLN B O 1
ATOM 810 N N . ALA B 1 39 ? 30.661 -15.319 -9.879 1.00 28.12 39 ALA B N 1
ATOM 811 C CA . ALA B 1 39 ? 31.493 -14.317 -10.525 1.00 31.47 39 ALA B CA 1
ATOM 812 C C . ALA B 1 39 ? 32.567 -15.009 -11.347 1.00 26.83 39 ALA B C 1
ATOM 813 O O . ALA B 1 39 ? 32.922 -14.553 -12.411 1.00 25.39 39 ALA B O 1
ATOM 815 N N . THR B 1 40 ? 33.101 -16.109 -10.835 1.00 28.90 40 THR B N 1
ATOM 816 C CA . THR B 1 40 ? 34.152 -16.833 -11.553 1.00 24.20 40 THR B CA 1
ATOM 817 C C . THR B 1 40 ? 33.641 -17.405 -12.860 1.00 29.52 40 THR B C 1
ATOM 818 O O . THR B 1 40 ? 34.309 -17.307 -13.907 1.00 31.28 40 THR B O 1
ATOM 822 N N . TRP B 1 41 ? 32.455 -18.003 -12.840 1.00 27.44 41 TRP B N 1
ATOM 823 C CA . TRP B 1 41 ? 31.946 -18.501 -14.113 1.00 29.74 41 TRP B CA 1
ATOM 824 C C . TRP B 1 41 ? 31.482 -17.404 -15.090 1.00 28.97 41 TRP B C 1
ATOM 825 O O . TRP B 1 41 ? 31.541 -17.599 -16.298 1.00 31.80 41 TRP B O 1
ATOM 836 N N . MET B 1 42 ? 31.053 -16.247 -14.591 1.00 27.39 42 MET B N 1
ATOM 837 C CA . MET B 1 42 ? 30.711 -15.159 -15.515 1.00 28.09 42 MET B CA 1
ATOM 838 C C . MET B 1 42 ? 31.950 -14.752 -16.301 1.00 27.22 42 MET B C 1
ATOM 839 O O . MET B 1 42 ? 31.879 -14.479 -17.489 1.00 29.16 42 MET B O 1
ATOM 844 N N . ALA B 1 43 ? 33.082 -14.702 -15.613 1.00 32.76 43 ALA B N 1
ATOM 845 C CA . ALA B 1 43 ? 34.341 -14.318 -16.240 1.00 32.84 43 ALA B CA 1
ATOM 846 C C . ALA B 1 43 ? 34.835 -15.400 -17.192 1.00 32.77 43 ALA B C 1
ATOM 847 O O . ALA B 1 43 ? 35.201 -15.135 -18.330 1.00 31.30 43 ALA B O 1
ATOM 849 N N . TYR B 1 44 ? 34.823 -16.640 -16.735 1.00 34.01 44 TYR B N 1
ATOM 850 C CA . TYR B 1 44 ? 35.383 -17.712 -17.546 1.00 34.20 44 TYR B CA 1
ATOM 851 C C . TYR B 1 44 ? 34.509 -18.014 -18.753 1.00 28.85 44 TYR B C 1
ATOM 852 O O . TYR B 1 44 ? 35.011 -18.306 -19.847 1.00 30.85 44 TYR B O 1
ATOM 861 N N . ASP B 1 45 ? 33.199 -17.887 -18.572 1.00 26.72 45 ASP B N 1
ATOM 862 C CA . ASP B 1 45 ? 32.281 -18.128 -19.679 1.00 30.74 45 ASP B CA 1
ATOM 863 C C . ASP B 1 45 ? 32.462 -17.069 -20.761 1.00 32.72 45 ASP B C 1
ATOM 864 O O . ASP B 1 45 ? 32.258 -17.331 -21.936 1.00 34.91 45 ASP B O 1
ATOM 869 N N . MET B 1 46 ? 32.854 -15.870 -20.365 1.00 34.86 46 MET B N 1
ATOM 870 C CA . MET B 1 46 ? 32.945 -14.786 -21.337 1.00 42.95 46 MET B CA 1
ATOM 871 C C . MET B 1 46 ? 34.160 -14.965 -22.243 1.00 50.70 46 MET B C 1
ATOM 872 O O . MET B 1 46 ? 34.068 -14.820 -23.468 1.00 53.49 46 MET B O 1
ATOM 877 N N . VAL B 1 47 ? 35.290 -15.324 -21.645 1.00 53.48 47 VAL B N 1
ATOM 878 C CA . VAL B 1 47 ? 36.537 -15.428 -22.397 1.00 61.93 47 VAL B CA 1
ATOM 879 C C . VAL B 1 47 ? 36.572 -16.638 -23.328 1.00 67.36 47 VAL B C 1
ATOM 880 O O . VAL B 1 47 ? 37.386 -16.691 -24.251 1.00 64.79 47 VAL B O 1
ATOM 884 N N . VAL B 1 48 ? 35.688 -17.601 -23.095 1.00 60.00 48 VAL B N 1
ATOM 885 C CA . VAL B 1 48 ? 35.621 -18.773 -23.959 1.00 55.61 48 VAL B CA 1
ATOM 886 C C . VAL B 1 48 ? 34.446 -18.720 -24.937 1.00 56.00 48 VAL B C 1
ATOM 887 O O . VAL B 1 48 ? 34.512 -19.291 -26.014 1.00 56.15 48 VAL B O 1
ATOM 891 N N . MET B 1 49 ? 33.373 -18.038 -24.556 1.00 48.98 49 MET B N 1
ATOM 892 C CA . MET B 1 49 ? 32.176 -17.982 -25.385 1.00 62.00 49 MET B CA 1
ATOM 893 C C . MET B 1 49 ? 32.209 -16.767 -26.302 1.00 62.37 49 MET B C 1
ATOM 894 O O . MET B 1 49 ? 31.423 -15.836 -26.139 1.00 70.41 49 MET B O 1
ATOM 896 N N . LEU B 1 55 ? 32.775 -8.289 -27.396 1.00 52.06 55 LEU B N 1
ATOM 897 C CA . LEU B 1 55 ? 33.577 -8.904 -26.348 1.00 56.57 55 LEU B CA 1
ATOM 898 C C . LEU B 1 55 ? 34.328 -7.851 -25.543 1.00 51.67 55 LEU B C 1
ATOM 899 O O . LEU B 1 55 ? 34.336 -7.901 -24.322 1.00 48.84 55 LEU B O 1
ATOM 904 N N . ALA B 1 56 ? 34.961 -6.901 -26.228 1.00 51.00 56 ALA B N 1
ATOM 905 C CA . ALA B 1 56 ? 35.705 -5.852 -25.540 1.00 48.86 56 ALA B CA 1
ATOM 906 C C . ALA B 1 56 ? 34.808 -5.144 -24.523 1.00 47.14 56 ALA B C 1
ATOM 907 O O . ALA B 1 56 ? 35.191 -4.937 -23.364 1.00 43.75 56 ALA B O 1
ATOM 909 N N . GLU B 1 57 ? 33.604 -4.796 -24.961 1.00 55.90 57 GLU B N 1
ATOM 910 C CA A GLU B 1 57 ? 32.652 -4.065 -24.131 0.37 54.76 57 GLU B CA 1
ATOM 911 C CA B GLU B 1 57 ? 32.672 -4.058 -24.116 0.63 55.11 57 GLU B CA 1
ATOM 912 C C . GLU B 1 57 ? 32.157 -4.893 -22.949 1.00 47.87 57 GLU B C 1
ATOM 913 O O . GLU B 1 57 ? 32.108 -4.420 -21.803 1.00 43.89 57 GLU B O 1
ATOM 924 N N . SER B 1 58 ? 31.773 -6.135 -23.224 1.00 46.18 58 SER B N 1
ATOM 925 C CA . SER B 1 58 ? 31.244 -6.993 -22.167 1.00 50.41 58 SER B CA 1
ATOM 926 C C . SER B 1 58 ? 32.309 -7.299 -21.124 1.00 37.63 58 SER B C 1
ATOM 927 O O . SER B 1 58 ? 32.017 -7.375 -19.937 1.00 37.05 58 SER B O 1
ATOM 930 N N . MET B 1 59 ? 33.555 -7.461 -21.553 1.00 37.73 59 MET B N 1
ATOM 931 C CA . MET B 1 59 ? 34.622 -7.636 -20.585 1.00 37.47 59 MET B CA 1
ATOM 932 C C . MET B 1 59 ? 34.740 -6.385 -19.701 1.00 39.01 59 MET B C 1
ATOM 933 O O . MET B 1 59 ? 34.886 -6.504 -18.492 1.00 41.74 59 MET B O 1
ATOM 938 N N . ARG B 1 60 ? 34.660 -5.193 -20.306 1.00 39.47 60 ARG B N 1
ATOM 939 C CA A ARG B 1 60 ? 34.749 -3.936 -19.551 0.71 39.18 60 ARG B CA 1
ATOM 940 C CA B ARG B 1 60 ? 34.750 -3.936 -19.559 0.29 39.22 60 ARG B CA 1
ATOM 941 C C . ARG B 1 60 ? 33.627 -3.778 -18.536 1.00 35.44 60 ARG B C 1
ATOM 942 O O . ARG B 1 60 ? 33.864 -3.396 -17.388 1.00 36.18 60 ARG B O 1
ATOM 957 N N . ARG B 1 61 ? 32.402 -4.054 -18.965 1.00 39.03 61 ARG B N 1
ATOM 958 C CA . ARG B 1 61 ? 31.239 -3.961 -18.091 1.00 44.11 61 ARG B CA 1
ATOM 959 C C . ARG B 1 61 ? 31.343 -4.914 -16.891 1.00 46.48 61 ARG B C 1
ATOM 960 O O . ARG B 1 61 ? 31.097 -4.536 -15.733 1.00 41.84 61 ARG B O 1
ATOM 968 N N . LEU B 1 62 ? 31.717 -6.155 -17.167 1.00 38.62 62 LEU B N 1
ATOM 969 C CA . LEU B 1 62 ? 31.829 -7.148 -16.112 1.00 35.30 62 LEU B CA 1
ATOM 970 C C . LEU B 1 62 ? 32.940 -6.776 -15.134 1.00 32.07 62 LEU B C 1
ATOM 971 O O . LEU B 1 62 ? 32.762 -6.856 -13.926 1.00 35.05 62 LEU B O 1
ATOM 976 N N . GLU B 1 63 ? 34.085 -6.357 -15.653 1.00 39.18 63 GLU B N 1
ATOM 977 C CA . GLU B 1 63 ? 35.208 -6.072 -14.776 1.00 39.92 63 GLU B CA 1
ATOM 978 C C . GLU B 1 63 ? 34.978 -4.797 -13.942 1.00 42.90 63 GLU B C 1
ATOM 979 O O . GLU B 1 63 ? 35.434 -4.710 -12.808 1.00 39.60 63 GLU B O 1
ATOM 985 N N . ASP B 1 64 ? 34.247 -3.828 -14.487 1.00 41.99 64 ASP B N 1
ATOM 986 C CA . ASP B 1 64 ? 33.870 -2.642 -13.722 1.00 42.49 64 ASP B CA 1
ATOM 987 C C . ASP B 1 64 ? 32.867 -3.013 -12.644 1.00 42.14 64 ASP B C 1
ATOM 988 O O . ASP B 1 64 ? 32.923 -2.498 -11.524 1.00 39.77 64 ASP B O 1
ATOM 993 N N . ALA B 1 65 ? 31.943 -3.906 -12.995 1.00 35.05 65 ALA B N 1
ATOM 994 C CA . ALA B 1 65 ? 30.960 -4.431 -12.047 1.00 35.58 65 ALA B CA 1
ATOM 995 C C . ALA B 1 65 ? 31.646 -5.179 -10.894 1.00 38.25 65 ALA B C 1
ATOM 996 O O . ALA B 1 65 ? 31.228 -5.077 -9.735 1.00 32.60 65 ALA B O 1
ATOM 998 N N . PHE B 1 66 ? 32.698 -5.934 -11.208 1.00 30.52 66 PHE B N 1
ATOM 999 C CA . PHE B 1 66 ? 33.472 -6.606 -10.166 1.00 29.02 66 PHE B CA 1
ATOM 1000 C C . PHE B 1 66 ? 34.100 -5.579 -9.221 1.00 29.89 66 PHE B C 1
ATOM 1001 O O . PHE B 1 66 ? 34.075 -5.753 -8.015 1.00 30.72 66 PHE B O 1
ATOM 1009 N N . LEU B 1 67 ? 34.711 -4.537 -9.775 1.00 32.40 67 LEU B N 1
ATOM 1010 C CA . LEU B 1 67 ? 35.379 -3.528 -8.951 1.00 35.91 67 LEU B CA 1
ATOM 1011 C C . LEU B 1 67 ? 34.378 -2.743 -8.112 1.00 34.71 67 LEU B C 1
ATOM 1012 O O . LEU B 1 67 ? 34.651 -2.391 -6.975 1.00 30.17 67 LEU B O 1
ATOM 1017 N N . ASN B 1 68 ? 33.212 -2.479 -8.681 1.00 35.77 68 ASN B N 1
ATOM 1018 C CA . ASN B 1 68 ? 32.157 -1.772 -7.967 1.00 37.44 68 ASN B CA 1
ATOM 1019 C C . ASN B 1 68 ? 31.684 -2.592 -6.770 1.00 34.66 68 ASN B C 1
ATOM 1020 O O . ASN B 1 68 ? 31.599 -2.096 -5.645 1.00 34.31 68 ASN B O 1
ATOM 1025 N N . CYS B 1 69 ? 31.406 -3.866 -7.015 1.00 33.32 69 CYS B N 1
ATOM 1026 C CA . CYS B 1 69 ? 30.951 -4.765 -5.966 1.00 31.16 69 CYS B CA 1
ATOM 1027 C C . CYS B 1 69 ? 32.001 -4.937 -4.863 1.00 29.87 69 CYS B C 1
ATOM 1028 O O . CYS B 1 69 ? 31.670 -4.975 -3.685 1.00 28.03 69 CYS B O 1
ATOM 1031 N N . LYS B 1 70 ? 33.267 -5.043 -5.256 1.00 30.30 70 LYS B N 1
ATOM 1032 C CA . LYS B 1 70 ? 34.348 -5.144 -4.285 1.00 29.69 70 LYS B CA 1
ATOM 1033 C C . LYS B 1 70 ? 34.420 -3.888 -3.416 1.00 28.60 70 LYS B C 1
ATOM 1034 O O . LYS B 1 70 ? 34.584 -3.983 -2.206 1.00 30.60 70 LYS B O 1
ATOM 1040 N N . GLU B 1 71 ? 34.284 -2.716 -4.030 1.00 30.07 71 GLU B N 1
ATOM 1041 C CA . GLU B 1 71 ? 34.298 -1.462 -3.277 1.00 33.80 71 GLU B CA 1
ATOM 1042 C C . GLU B 1 71 ? 33.109 -1.330 -2.324 1.00 31.10 71 GLU B C 1
ATOM 1043 O O . GLU B 1 71 ? 33.260 -0.871 -1.191 1.00 31.43 71 GLU B O 1
ATOM 1049 N N . GLU B 1 72 ? 31.926 -1.739 -2.774 1.00 30.19 72 GLU B N 1
ATOM 1050 C CA . GLU B 1 72 ? 30.743 -1.732 -1.912 1.00 31.84 72 GLU B CA 1
ATOM 1051 C C . GLU B 1 72 ? 30.899 -2.680 -0.721 1.00 28.91 72 GLU B C 1
ATOM 1052 O O . GLU B 1 72 ? 30.5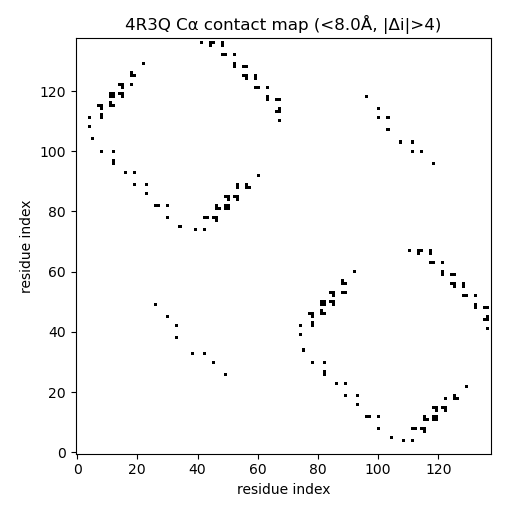67 -2.338 0.427 1.00 31.40 72 GLU B O 1
ATOM 1058 N N . MET B 1 73 ? 31.428 -3.870 -0.987 1.00 29.29 73 MET B N 1
ATOM 1059 C CA . MET B 1 73 ? 31.663 -4.836 0.086 1.00 28.39 73 MET B CA 1
ATOM 1060 C C . MET B 1 73 ? 32.646 -4.281 1.091 1.00 29.25 73 MET B C 1
ATOM 1061 O O . MET B 1 73 ? 32.487 -4.484 2.295 1.00 31.07 73 MET B O 1
ATOM 1066 N N . GLU B 1 74 ? 33.675 -3.587 0.607 1.00 30.47 74 GLU B N 1
ATOM 1067 C CA . GLU B 1 74 ? 34.649 -2.986 1.521 1.00 32.97 74 GLU B CA 1
ATOM 1068 C C . GLU B 1 74 ? 33.995 -1.927 2.421 1.00 32.30 74 GLU B C 1
ATOM 1069 O O . GLU B 1 74 ? 34.333 -1.811 3.601 1.00 34.60 74 GLU B O 1
ATOM 1075 N N . LYS B 1 75 ? 33.056 -1.166 1.870 1.00 32.81 75 LYS B N 1
ATOM 1076 C CA . LYS B 1 75 ? 32.255 -0.245 2.681 1.00 37.84 75 LYS B CA 1
ATOM 1077 C C . LYS B 1 75 ? 31.304 -0.972 3.640 1.00 33.55 75 LYS B C 1
ATOM 1078 O O . LYS B 1 75 ? 31.169 -0.571 4.787 1.00 38.00 75 LYS B O 1
ATOM 1084 N N . ASN B 1 76 ? 30.644 -2.033 3.181 1.00 36.88 76 ASN B N 1
ATOM 1085 C CA . ASN B 1 76 ? 29.838 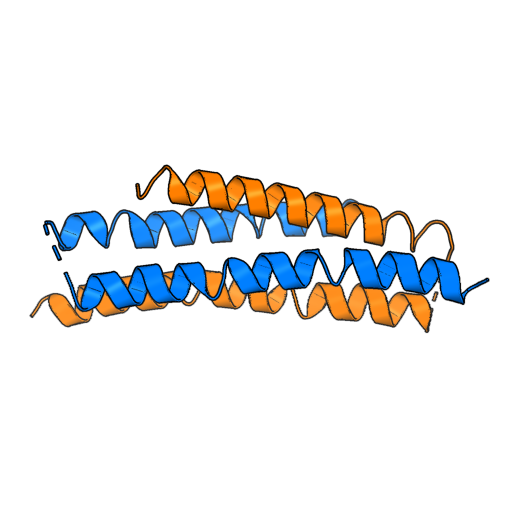-2.865 4.085 1.00 32.54 76 ASN B CA 1
ATOM 1086 C C . ASN B 1 76 ? 30.683 -3.348 5.273 1.00 37.54 76 ASN B C 1
ATOM 1087 O O . ASN B 1 76 ? 30.216 -3.390 6.421 1.00 36.13 76 ASN B O 1
ATOM 1092 N N . TRP B 1 77 ? 31.928 -3.726 4.994 1.00 27.80 77 TRP B N 1
ATOM 1093 C CA . TRP B 1 77 ? 32.806 -4.284 6.014 1.00 30.79 77 TRP B CA 1
ATOM 1094 C C . TRP B 1 77 ? 33.263 -3.224 7.027 1.00 38.95 77 TRP B C 1
ATOM 1095 O O . TRP B 1 77 ? 33.369 -3.496 8.225 1.00 33.92 77 TRP B O 1
ATOM 1106 N N . GLN B 1 78 ? 33.520 -2.010 6.550 1.00 33.80 78 GLN B N 1
ATOM 1107 C CA . GLN B 1 78 ? 33.845 -0.906 7.445 1.00 40.52 78 GLN B CA 1
ATOM 1108 C C . GLN B 1 78 ? 32.641 -0.558 8.319 1.00 41.02 78 GLN B C 1
ATOM 1109 O O . GLN B 1 78 ? 32.794 -0.199 9.489 1.00 45.47 78 GLN B O 1
ATOM 1115 N N . GLU B 1 79 ? 31.445 -0.692 7.756 1.00 36.65 79 GLU B N 1
ATOM 1116 C CA . GLU B 1 79 ? 30.217 -0.475 8.522 1.00 41.61 79 GLU B CA 1
ATOM 1117 C C . GLU B 1 79 ? 30.106 -1.492 9.665 1.00 40.12 79 GLU B C 1
ATOM 1118 O O . GLU B 1 79 ? 29.776 -1.139 10.805 1.00 40.49 79 GLU B O 1
ATOM 1124 N N . LEU B 1 80 ? 30.387 -2.755 9.357 1.00 34.28 80 LEU B N 1
ATOM 1125 C CA . LEU B 1 80 ? 30.378 -3.805 10.369 1.00 36.88 80 LEU B CA 1
ATOM 1126 C C . LEU B 1 80 ? 31.405 -3.534 11.462 1.00 39.03 80 LEU B C 1
ATOM 1127 O O . LEU B 1 80 ? 31.125 -3.732 12.646 1.00 42.26 80 LEU B O 1
ATOM 1132 N N . LEU B 1 81 ? 32.595 -3.095 11.061 1.00 33.95 81 LEU B N 1
ATOM 1133 C CA . LEU B 1 81 ? 33.667 -2.842 12.017 1.00 40.46 81 LEU B CA 1
ATOM 1134 C C . LEU B 1 81 ? 33.233 -1.757 12.997 1.00 44.05 81 LEU B C 1
ATOM 1135 O O . LEU B 1 81 ? 33.580 -1.789 14.184 1.00 45.97 81 LEU B O 1
ATOM 1140 N N . THR B 1 82 ? 32.469 -0.801 12.482 1.00 41.02 82 THR B N 1
ATOM 1141 C CA . THR B 1 82 ? 31.909 0.281 13.282 1.00 39.85 82 THR B CA 1
ATOM 1142 C C . THR B 1 82 ? 30.809 -0.194 14.238 1.00 51.46 82 THR B C 1
ATOM 1143 O O . THR B 1 82 ? 30.803 0.184 15.409 1.00 55.77 82 THR B O 1
ATOM 1147 N N . GLU B 1 83 ? 29.878 -1.010 13.741 1.00 48.21 83 GLU B N 1
ATOM 1148 C CA A GLU B 1 83 ? 28.776 -1.497 14.571 0.49 47.14 83 GLU B CA 1
ATOM 1149 C CA B GLU B 1 83 ? 28.775 -1.522 14.552 0.51 47.62 83 GLU B CA 1
ATOM 1150 C C . GLU B 1 83 ? 29.280 -2.357 15.726 1.00 49.27 83 GLU B C 1
ATOM 1151 O O . GLU B 1 83 ? 28.671 -2.376 16.800 1.00 48.08 83 GLU B O 1
ATOM 1162 N N . THR B 1 84 ? 30.398 -3.048 15.513 1.00 44.31 84 THR B N 1
ATOM 1163 C CA . THR B 1 84 ? 30.912 -3.992 16.500 1.00 43.17 84 THR B CA 1
ATOM 1164 C C . THR B 1 84 ? 32.169 -3.523 17.229 1.00 54.62 84 THR B C 1
ATOM 1165 O O . THR B 1 84 ? 32.724 -4.264 18.034 1.00 55.63 84 THR B O 1
ATOM 1169 N N . LYS B 1 85 ? 32.622 -2.302 16.958 1.00 58.37 85 LYS B N 1
ATOM 1170 C CA . LYS B 1 85 ? 33.821 -1.790 17.621 1.00 64.00 85 LYS B CA 1
ATOM 1171 C C . LYS B 1 85 ? 33.640 -1.755 19.139 1.00 70.35 85 LYS B C 1
ATOM 1172 O O . LYS B 1 85 ? 32.568 -1.408 19.641 1.00 68.48 85 LYS B O 1
#

B-factor: mean 45.65, std 16.01, range [21.42, 98.21]

Organism: Mus musculus (NCBI:txid10090)